Protein AF-A0A2H1VE92-F1 (afdb_monomer_lite)

Organism: Spodoptera frugiperda (NCBI:txid7108)

Foldseek 3Di:
DDPVVQQPDKDWDWADDDVQKIKIKIWTWGQDPVRDTDTAKIWIWIARPVVRDTPDIDIDGDDDDDPDDDPVVPCPDD

Radius of gyration: 16.75 Å; chains: 1; bounding box: 34×36×46 Å

Secondary structure (DSSP, 8-state):
--GGGG--EEEEEEEEEETTEEEEEEEEEEEPTTS-EEEEEEEEEEEETTTTEEEEEEEEE-----SS--GGGG----

Sequence (78 aa):
MTLYDKVVDVWTSTEPYEEKVVRESTLYVFKTDAGVDIPVQHVSKAYNYDLGEVTSHVITNFYDFSDTVDDEELNVGD

pLDDT: mean 81.43, std 16.43, range [44.06, 96.88]

Structure (mmCIF, N/CA/C/O backbone):
data_AF-A0A2H1VE92-F1
#
_entry.id   AF-A0A2H1VE92-F1
#
loop_
_atom_site.group_PDB
_atom_site.id
_atom_site.type_symbol
_atom_site.label_atom_id
_atom_site.label_alt_id
_atom_site.label_comp_id
_atom_site.label_asym_id
_atom_site.label_entity_id
_atom_site.label_seq_id
_atom_site.pdbx_PDB_ins_code
_atom_site.Cartn_x
_atom_site.Cartn_y
_atom_site.Cartn_z
_atom_site.occupancy
_atom_site.B_iso_or_equiv
_atom_site.auth_seq_id
_atom_site.auth_comp_id
_atom_site.auth_asym_id
_atom_site.auth_atom_id
_atom_site.pdbx_PDB_model_num
ATOM 1 N N . MET A 1 1 ? -5.304 -17.213 15.303 1.00 45.22 1 MET A N 1
ATOM 2 C CA . MET A 1 1 ? -6.088 -16.424 14.333 1.00 45.22 1 MET A CA 1
ATOM 3 C C . MET A 1 1 ? -5.080 -15.737 13.433 1.00 45.22 1 MET A C 1
ATOM 5 O O . MET A 1 1 ? -4.253 -14.996 13.952 1.00 45.22 1 MET A O 1
ATOM 9 N N . THR A 1 2 ? -5.021 -16.099 12.155 1.00 44.06 2 THR A N 1
ATOM 10 C CA . THR A 1 2 ? -4.034 -15.543 11.217 1.00 44.06 2 THR A CA 1
ATOM 11 C C . THR A 1 2 ? -4.476 -14.152 10.765 1.00 44.06 2 THR A C 1
ATOM 13 O O . THR A 1 2 ? -5.668 -13.930 10.579 1.00 44.06 2 THR A O 1
ATOM 16 N N . LEU A 1 3 ? -3.538 -13.209 10.601 1.00 48.16 3 LEU A N 1
ATOM 17 C CA . LEU A 1 3 ? -3.823 -11.817 10.199 1.00 48.16 3 LEU A CA 1
ATOM 18 C C . LEU A 1 3 ? -4.691 -11.742 8.921 1.00 48.16 3 LEU A C 1
ATOM 20 O O . LEU A 1 3 ? -5.515 -10.847 8.768 1.00 48.16 3 LEU A O 1
ATOM 24 N N . TYR A 1 4 ? -4.539 -12.737 8.043 1.00 50.47 4 TYR A N 1
ATOM 25 C CA . TYR A 1 4 ? -5.254 -12.882 6.775 1.00 50.47 4 TYR A CA 1
ATOM 26 C C . TYR A 1 4 ? -6.756 -13.184 6.909 1.00 50.47 4 TYR A C 1
ATOM 28 O O . TYR A 1 4 ? -7.502 -12.866 5.991 1.00 50.47 4 TYR A O 1
ATOM 36 N N . ASP A 1 5 ? -7.228 -13.721 8.042 1.00 52.72 5 ASP A N 1
ATOM 37 C CA . ASP A 1 5 ? -8.658 -14.034 8.239 1.00 52.72 5 ASP A CA 1
ATOM 38 C C . ASP A 1 5 ? -9.516 -12.786 8.517 1.00 52.72 5 ASP A C 1
ATOM 40 O O . ASP A 1 5 ? -10.737 -12.879 8.633 1.00 52.72 5 ASP A O 1
ATOM 44 N N . LYS A 1 6 ? -8.881 -11.616 8.665 1.00 57.00 6 LYS A N 1
ATOM 45 C CA . LYS A 1 6 ? -9.533 -10.334 8.962 1.00 57.00 6 LYS A CA 1
ATOM 46 C C . LYS A 1 6 ? -9.322 -9.273 7.877 1.00 57.00 6 LYS A C 1
ATOM 48 O O . LYS A 1 6 ? -9.713 -8.135 8.086 1.00 57.00 6 LYS A O 1
ATOM 53 N N . VAL A 1 7 ? -8.701 -9.581 6.738 1.00 59.88 7 VAL A N 1
ATOM 54 C CA . VAL A 1 7 ? -8.561 -8.590 5.655 1.00 59.88 7 VAL A CA 1
ATOM 55 C C . VAL A 1 7 ? -9.926 -8.423 4.987 1.00 59.88 7 VAL A C 1
ATOM 57 O O . VAL A 1 7 ? -10.398 -9.343 4.324 1.00 59.88 7 VAL A O 1
ATOM 60 N N . VAL A 1 8 ? -10.582 -7.280 5.205 1.00 67.81 8 VAL A N 1
ATOM 61 C CA . VAL A 1 8 ? -11.956 -7.045 4.719 1.00 67.81 8 VAL A CA 1
ATOM 62 C C . VAL A 1 8 ? -11.964 -6.217 3.436 1.00 67.81 8 VAL A C 1
ATOM 64 O O . VAL A 1 8 ? -12.880 -6.371 2.630 1.00 67.81 8 VAL A O 1
ATOM 67 N N . ASP A 1 9 ? -10.954 -5.373 3.209 1.00 84.56 9 ASP A N 1
ATOM 68 C CA . ASP A 1 9 ? -10.879 -4.556 1.998 1.00 84.56 9 ASP A CA 1
ATOM 69 C C . ASP A 1 9 ? -9.435 -4.36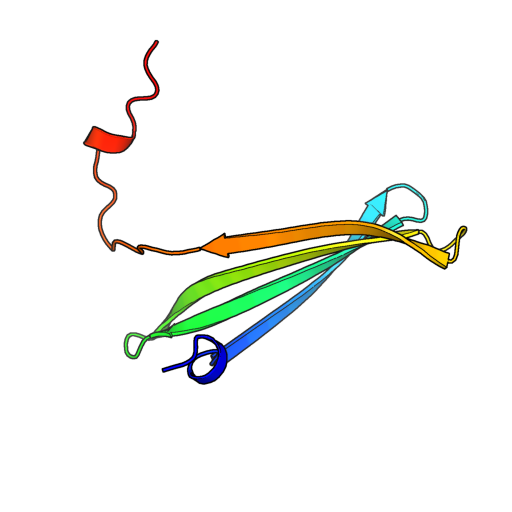1 1.509 1.00 84.56 9 ASP A C 1
ATOM 71 O O . ASP A 1 9 ? -8.484 -4.358 2.299 1.00 84.56 9 ASP A O 1
ATOM 75 N N . VAL A 1 10 ? -9.282 -4.231 0.190 1.00 91.00 10 VAL A N 1
ATOM 76 C CA . VAL A 1 10 ? -7.990 -4.076 -0.492 1.00 91.00 10 VAL A CA 1
ATOM 77 C C . VAL A 1 10 ? -8.107 -2.947 -1.500 1.00 91.00 10 VAL A C 1
ATOM 79 O O . VAL A 1 10 ? -8.882 -3.028 -2.452 1.00 91.00 10 VAL A O 1
ATOM 82 N N . TRP A 1 11 ? -7.323 -1.893 -1.302 1.00 93.81 11 TRP A N 1
ATOM 83 C CA . TRP A 1 11 ? -7.326 -0.722 -2.169 1.00 93.81 11 TRP A CA 1
ATOM 84 C C . TRP A 1 11 ? -6.021 -0.656 -2.943 1.00 93.81 11 TRP A C 1
ATOM 86 O O . TRP A 1 11 ? -4.940 -0.629 -2.360 1.00 93.81 11 TRP A O 1
ATOM 96 N N . THR A 1 12 ? -6.120 -0.619 -4.265 1.00 94.44 12 THR A N 1
ATOM 97 C CA . THR A 1 12 ? -4.964 -0.567 -5.161 1.00 94.44 12 THR A CA 1
ATOM 98 C C . THR A 1 12 ? -4.965 0.733 -5.943 1.00 94.44 12 THR A C 1
ATOM 100 O O . THR A 1 12 ? -5.991 1.110 -6.513 1.00 94.44 12 THR A O 1
ATOM 103 N N . SER A 1 13 ? -3.813 1.386 -6.028 1.00 95.19 13 SER A N 1
ATOM 104 C CA . SER A 1 13 ? -3.588 2.507 -6.931 1.00 95.19 13 SER A CA 1
ATOM 105 C C . SER A 1 13 ? -2.327 2.285 -7.754 1.00 95.19 13 SER A C 1
ATOM 107 O O . SER A 1 13 ? -1.374 1.628 -7.335 1.00 95.19 13 SER A O 1
ATOM 109 N N . THR A 1 14 ? -2.339 2.839 -8.958 1.00 95.19 14 THR A N 1
ATOM 110 C CA . THR A 1 14 ? -1.212 2.787 -9.878 1.00 95.19 14 THR A CA 1
ATOM 111 C C . THR A 1 14 ? -0.992 4.188 -10.409 1.00 95.19 14 THR A C 1
ATOM 113 O O . THR A 1 14 ? -1.920 4.802 -10.936 1.00 95.19 14 THR A O 1
ATOM 116 N N . GLU A 1 15 ? 0.221 4.704 -10.257 1.00 94.31 15 GLU A N 1
ATOM 117 C CA . GLU A 1 15 ? 0.547 6.079 -10.622 1.00 94.31 15 GLU A CA 1
ATOM 118 C C . GLU A 1 15 ? 1.925 6.184 -11.289 1.00 94.31 15 GLU A C 1
ATOM 120 O O . GLU A 1 15 ? 2.826 5.387 -10.996 1.00 94.31 15 GLU A O 1
ATOM 125 N N . PRO A 1 16 ? 2.122 7.165 -12.189 1.00 92.75 16 PRO A N 1
ATOM 126 C CA . PRO A 1 16 ? 3.453 7.513 -12.667 1.00 92.75 16 PRO A CA 1
ATOM 127 C C . PRO A 1 16 ? 4.334 7.935 -11.487 1.00 92.75 16 PRO A C 1
ATOM 129 O O . PRO A 1 16 ? 3.906 8.742 -10.662 1.00 92.75 16 PRO A O 1
ATOM 132 N N . TYR A 1 17 ? 5.555 7.408 -11.410 1.00 88.94 17 TYR A N 1
ATOM 133 C CA . TYR A 1 17 ? 6.490 7.738 -10.332 1.00 88.94 17 TYR A CA 1
ATOM 134 C C . TYR A 1 17 ? 7.694 8.521 -10.849 1.00 88.94 17 TYR A C 1
ATOM 136 O O . TYR A 1 17 ? 7.956 9.633 -10.400 1.00 88.94 17 TYR A O 1
ATOM 144 N N . GLU A 1 18 ? 8.375 7.972 -11.850 1.00 90.31 18 GLU A N 1
ATOM 145 C CA . GLU A 1 18 ? 9.493 8.607 -12.548 1.00 90.31 18 GLU A CA 1
ATOM 146 C C . GLU A 1 18 ? 9.378 8.321 -14.049 1.00 90.31 18 GLU A C 1
ATOM 148 O O . GLU A 1 18 ? 8.437 7.660 -14.505 1.00 90.31 18 GLU A O 1
ATOM 153 N N . GLU A 1 19 ? 10.321 8.820 -14.849 1.00 89.94 19 GLU A N 1
ATOM 154 C CA . GLU A 1 19 ? 10.336 8.525 -16.279 1.00 89.94 19 GLU A CA 1
ATOM 155 C C . GLU A 1 19 ? 10.381 7.005 -16.499 1.00 89.94 19 GLU A C 1
ATOM 157 O O . GLU A 1 19 ? 11.315 6.328 -16.074 1.00 89.94 19 GLU A O 1
ATOM 162 N N . LYS A 1 20 ? 9.341 6.471 -17.159 1.00 89.62 20 LYS A N 1
ATOM 163 C CA . LYS A 1 20 ? 9.176 5.037 -17.473 1.00 89.62 20 LYS A CA 1
ATOM 164 C C . LYS A 1 20 ? 9.108 4.113 -16.250 1.00 89.62 20 LYS A C 1
ATOM 166 O O . LYS A 1 20 ? 9.220 2.894 -16.393 1.00 89.62 20 LYS A O 1
ATOM 171 N N . VAL A 1 21 ? 8.863 4.676 -15.068 1.00 92.88 21 VAL A N 1
ATOM 172 C CA . VAL A 1 21 ? 8.621 3.929 -13.834 1.00 92.88 21 VAL A CA 1
ATOM 173 C C . VAL A 1 21 ? 7.206 4.208 -13.353 1.00 92.88 21 VAL A C 1
ATOM 175 O O . VAL A 1 21 ? 6.805 5.359 -13.171 1.00 92.88 21 VAL A O 1
ATOM 178 N N . VAL A 1 22 ? 6.453 3.144 -13.104 1.00 95.06 22 VAL A N 1
ATOM 179 C CA . VAL A 1 22 ? 5.150 3.220 -12.439 1.00 95.06 22 VAL A CA 1
ATOM 180 C C . VAL A 1 22 ? 5.263 2.619 -11.058 1.00 95.06 22 VAL A C 1
ATOM 182 O O . VAL A 1 22 ? 5.940 1.610 -10.852 1.00 95.06 22 VAL A O 1
ATOM 185 N N . ARG A 1 23 ? 4.572 3.249 -10.115 1.00 96.25 23 ARG A N 1
ATOM 186 C CA . ARG A 1 23 ? 4.410 2.738 -8.768 1.00 96.25 23 ARG A CA 1
ATOM 187 C C . ARG A 1 23 ? 3.013 2.160 -8.608 1.00 96.25 23 ARG A C 1
ATOM 189 O O . ARG A 1 23 ? 2.020 2.825 -8.889 1.00 96.25 23 ARG A O 1
ATOM 196 N N . GLU A 1 24 ? 2.958 0.923 -8.147 1.00 96.00 24 GLU A N 1
ATOM 197 C CA . GLU A 1 24 ? 1.749 0.261 -7.681 1.00 96.00 24 GLU A CA 1
ATOM 198 C C . GLU A 1 24 ? 1.759 0.259 -6.154 1.00 96.00 24 GLU A C 1
ATOM 200 O O . GLU A 1 24 ? 2.712 -0.212 -5.532 1.00 96.00 24 GLU A O 1
ATOM 205 N N . SER A 1 25 ? 0.690 0.774 -5.562 1.00 96.69 25 SER A N 1
ATOM 206 C CA . SER A 1 25 ? 0.482 0.825 -4.120 1.00 96.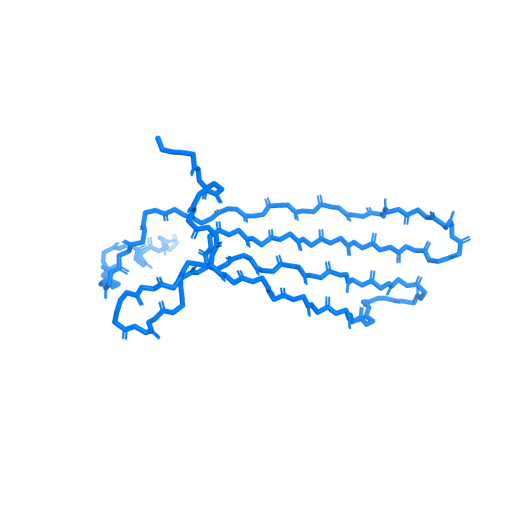69 25 SER A CA 1
ATOM 207 C C . SER A 1 25 ? -0.759 0.011 -3.779 1.00 96.69 25 SER A C 1
ATOM 209 O O . SER A 1 25 ? -1.816 0.196 -4.376 1.00 96.69 25 SER A O 1
ATOM 211 N N . THR A 1 26 ? -0.640 -0.903 -2.823 1.00 95.81 26 THR A N 1
ATOM 212 C CA . THR A 1 26 ? -1.739 -1.727 -2.311 1.00 95.81 26 THR A CA 1
ATOM 213 C C . THR A 1 26 ? -1.872 -1.503 -0.814 1.00 95.81 26 THR A C 1
ATOM 215 O O . THR A 1 26 ? -0.932 -1.766 -0.065 1.00 95.81 26 THR A O 1
ATOM 218 N N . LEU A 1 27 ? -3.035 -1.040 -0.370 1.00 94.31 27 LEU A N 1
ATOM 219 C CA . LEU A 1 27 ? -3.385 -0.876 1.032 1.00 94.31 27 LEU A CA 1
ATOM 220 C C . LEU A 1 27 ? -4.390 -1.954 1.439 1.00 94.31 27 LEU A C 1
ATOM 222 O O . LEU A 1 27 ? -5.461 -2.080 0.852 1.00 94.31 27 LEU A O 1
ATOM 226 N N . TYR A 1 28 ? -4.040 -2.712 2.466 1.00 91.38 28 TYR A N 1
ATOM 227 C CA . TYR A 1 28 ? -4.910 -3.689 3.103 1.00 91.38 28 TYR A CA 1
ATOM 228 C C . TYR A 1 28 ? -5.555 -3.052 4.327 1.00 91.38 28 TYR A C 1
ATOM 230 O O . TYR A 1 28 ? -4.861 -2.430 5.140 1.00 91.38 28 TYR A O 1
ATOM 238 N N . VAL A 1 29 ? -6.867 -3.229 4.467 1.00 90.12 29 VAL A N 1
ATOM 239 C CA . VAL A 1 29 ? -7.676 -2.535 5.471 1.00 90.12 29 VAL A CA 1
ATOM 240 C C . VAL A 1 29 ? -8.546 -3.520 6.256 1.00 90.12 29 VAL A C 1
ATOM 242 O O . VAL A 1 29 ? -9.145 -4.453 5.708 1.00 90.12 29 VAL A O 1
ATOM 245 N N . PHE A 1 30 ? -8.625 -3.288 7.564 1.00 86.38 30 PHE A N 1
ATOM 246 C CA . PHE A 1 30 ? -9.584 -3.903 8.472 1.00 86.38 30 PHE A CA 1
ATOM 247 C C . PHE A 1 30 ? -10.766 -2.954 8.694 1.00 86.38 30 PHE A C 1
ATOM 249 O O . PHE A 1 30 ? -10.589 -1.851 9.208 1.00 86.38 30 PHE A O 1
ATOM 256 N N . LYS A 1 31 ? -11.978 -3.394 8.341 1.00 80.94 31 LYS A N 1
ATOM 257 C CA . LYS A 1 31 ? -13.215 -2.666 8.650 1.00 80.94 31 LYS A CA 1
ATOM 258 C C . LYS A 1 31 ? -13.685 -3.013 10.051 1.00 80.94 31 LYS A C 1
ATOM 260 O O . LYS A 1 31 ? -13.950 -4.176 10.346 1.00 80.94 31 LYS A O 1
ATOM 265 N N . THR A 1 32 ? -13.800 -2.001 10.899 1.00 79.25 32 THR A N 1
ATOM 266 C CA . THR A 1 32 ? -14.402 -2.143 12.228 1.00 79.25 32 THR A CA 1
ATOM 267 C C . THR A 1 32 ? -15.929 -2.148 12.139 1.00 79.25 32 THR A C 1
ATOM 269 O O . THR A 1 32 ? -16.511 -1.577 11.215 1.00 79.25 32 THR A O 1
ATOM 272 N N . ASP A 1 33 ? -16.595 -2.714 13.148 1.00 77.75 33 ASP A N 1
ATOM 273 C CA . ASP A 1 33 ? -18.064 -2.696 13.255 1.00 77.75 33 ASP A CA 1
ATOM 274 C C . ASP A 1 33 ? -18.639 -1.268 13.365 1.00 77.75 33 ASP A C 1
ATOM 276 O O . ASP A 1 33 ? -19.808 -1.035 13.064 1.00 77.75 33 ASP A O 1
ATOM 280 N N . ALA A 1 34 ? -17.809 -0.295 13.759 1.00 80.25 34 ALA A N 1
ATOM 281 C CA . ALA A 1 34 ? -18.148 1.126 13.803 1.00 80.25 34 ALA A CA 1
ATOM 282 C C . ALA A 1 34 ? -18.058 1.823 12.429 1.00 80.25 34 ALA A C 1
ATOM 284 O O . ALA A 1 34 ? -18.320 3.021 12.332 1.00 80.25 34 ALA A O 1
ATOM 285 N N . GLY A 1 35 ? -17.684 1.097 11.369 1.00 79.25 35 GLY A N 1
ATOM 286 C CA . GLY A 1 35 ? -17.539 1.634 10.014 1.00 79.25 35 GLY A CA 1
ATOM 287 C C . GLY A 1 35 ? -16.235 2.400 9.775 1.00 79.25 35 GLY A C 1
ATOM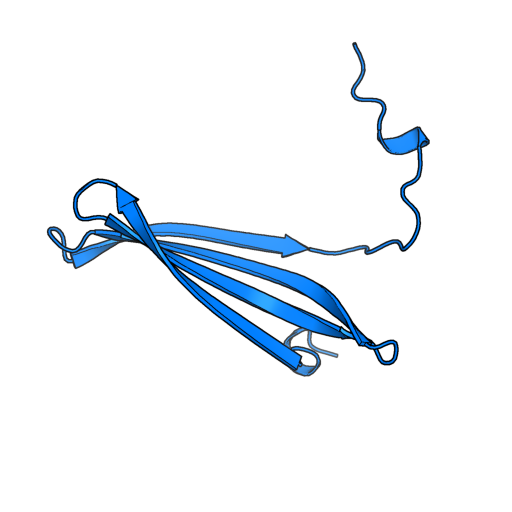 288 O O . GLY A 1 35 ? -16.147 3.147 8.805 1.00 79.25 35 GLY A O 1
ATOM 289 N N . VAL A 1 36 ? -15.236 2.233 10.647 1.00 82.62 36 VAL A N 1
ATOM 290 C CA . VAL A 1 36 ? -13.900 2.828 10.489 1.00 82.62 36 VAL A CA 1
ATOM 291 C C . VAL A 1 36 ? -12.966 1.837 9.803 1.00 82.62 36 VAL A C 1
ATOM 293 O O . VAL A 1 36 ? -12.874 0.681 10.224 1.00 82.62 36 VAL A O 1
ATOM 296 N N . ASP A 1 37 ? -12.266 2.324 8.784 1.00 86.81 37 ASP A N 1
ATOM 297 C CA . ASP A 1 37 ? -11.239 1.624 8.018 1.00 86.81 37 ASP A CA 1
ATOM 298 C C . ASP A 1 37 ? -9.865 1.781 8.694 1.00 86.81 37 ASP A C 1
ATOM 300 O O . ASP A 1 37 ? -9.320 2.883 8.756 1.00 86.81 37 ASP A O 1
ATOM 304 N N . ILE A 1 38 ? -9.294 0.684 9.200 1.00 87.19 38 ILE A N 1
ATOM 305 C CA . ILE A 1 38 ? -7.971 0.666 9.843 1.00 87.19 38 ILE A CA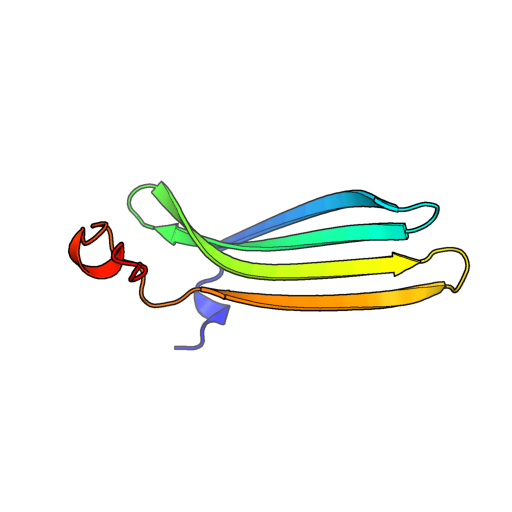 1
ATOM 306 C C . ILE A 1 38 ? -6.939 0.046 8.884 1.00 87.19 38 ILE A C 1
ATOM 308 O O . ILE A 1 38 ? -7.091 -1.122 8.509 1.00 87.19 38 ILE A O 1
ATOM 312 N N . PRO A 1 39 ? -5.877 0.768 8.481 1.00 90.31 39 PRO A N 1
ATOM 313 C CA . PRO A 1 39 ? -4.851 0.227 7.594 1.00 90.31 39 PRO A CA 1
ATOM 314 C C . PRO A 1 39 ? -3.994 -0.798 8.338 1.00 90.31 39 PRO A C 1
ATOM 316 O O . PRO A 1 39 ? -3.465 -0.492 9.395 1.00 90.31 39 PRO A O 1
ATOM 319 N N . VAL A 1 40 ? -3.807 -1.996 7.783 1.00 90.75 40 VAL A N 1
ATOM 320 C CA . VAL A 1 40 ? -2.995 -3.058 8.416 1.00 90.75 40 VAL A CA 1
ATOM 321 C C . VAL A 1 40 ? -1.665 -3.284 7.710 1.00 90.75 40 VAL A C 1
ATOM 323 O O . VAL A 1 40 ? -0.657 -3.599 8.341 1.00 90.75 40 VAL A O 1
ATOM 326 N N . GLN A 1 41 ? -1.638 -3.096 6.393 1.00 92.50 41 GLN A N 1
ATOM 327 C CA . GLN A 1 41 ? -0.434 -3.261 5.594 1.00 92.50 41 GLN A CA 1
ATOM 328 C C . GLN A 1 41 ? -0.510 -2.378 4.356 1.00 92.50 41 GLN A C 1
ATOM 330 O O . GLN A 1 41 ? -1.547 -2.298 3.705 1.00 92.50 41 GLN A O 1
ATOM 335 N N . HIS A 1 42 ? 0.612 -1.767 4.004 1.00 94.88 42 HIS A N 1
ATOM 336 C CA . HIS A 1 42 ? 0.805 -1.073 2.745 1.00 94.88 42 HIS A CA 1
ATOM 337 C C . HIS A 1 42 ? 1.974 -1.706 1.991 1.00 94.88 42 HIS A C 1
ATOM 339 O O . HIS A 1 42 ? 3.071 -1.852 2.531 1.00 94.88 42 HIS A O 1
ATOM 345 N N . VAL A 1 43 ? 1.738 -2.090 0.742 1.00 96.06 43 VAL A N 1
ATOM 346 C CA . VAL A 1 43 ? 2.742 -2.655 -0.157 1.00 96.06 43 VAL A CA 1
ATOM 347 C C . VAL A 1 43 ? 2.925 -1.700 -1.321 1.00 96.06 43 VAL A C 1
ATOM 349 O O . VAL A 1 43 ? 1.963 -1.388 -2.013 1.00 96.06 43 VAL A O 1
ATOM 352 N N . SER A 1 44 ? 4.157 -1.268 -1.558 1.00 96.62 44 SER A N 1
ATOM 353 C CA . SER A 1 44 ? 4.519 -0.397 -2.674 1.00 96.62 44 SER A CA 1
ATOM 354 C C . SER A 1 44 ? 5.550 -1.090 -3.553 1.00 96.62 44 SER A C 1
ATOM 356 O O . SER A 1 44 ? 6.558 -1.601 -3.056 1.00 96.62 44 SER A O 1
ATOM 358 N N . LYS A 1 45 ? 5.298 -1.118 -4.860 1.00 96.88 45 LYS A N 1
ATOM 359 C CA . LYS A 1 45 ? 6.193 -1.677 -5.874 1.00 96.88 45 LYS A CA 1
ATOM 360 C C . LYS A 1 45 ? 6.449 -0.640 -6.949 1.00 96.88 45 LYS A C 1
ATOM 362 O O . LYS A 1 45 ? 5.505 -0.068 -7.480 1.00 96.88 45 LYS A O 1
ATOM 367 N N . ALA A 1 46 ? 7.708 -0.438 -7.307 1.00 95.81 46 ALA A N 1
ATOM 368 C CA . ALA A 1 46 ? 8.079 0.337 -8.483 1.00 95.81 46 ALA A CA 1
ATOM 369 C C . ALA A 1 46 ? 8.486 -0.619 -9.605 1.00 95.81 46 ALA A C 1
ATOM 371 O O . ALA A 1 46 ? 9.313 -1.509 -9.395 1.00 95.81 46 ALA A O 1
ATOM 372 N N . TYR A 1 47 ? 7.900 -0.440 -10.784 1.00 94.75 47 TYR A N 1
ATOM 373 C CA . TYR A 1 47 ? 8.179 -1.236 -11.971 1.00 94.75 47 TYR A CA 1
ATOM 374 C C . TYR A 1 47 ? 8.717 -0.347 -13.085 1.00 94.75 47 TYR A C 1
ATOM 376 O O . TYR A 1 47 ? 8.100 0.663 -13.432 1.00 94.75 47 TYR A O 1
ATOM 384 N N . ASN A 1 48 ? 9.862 -0.730 -13.646 1.00 93.25 48 ASN A N 1
ATOM 385 C CA . ASN A 1 48 ? 10.464 -0.062 -14.791 1.00 93.25 48 ASN A CA 1
ATOM 386 C C . ASN A 1 48 ? 10.127 -0.845 -16.069 1.00 93.25 48 ASN A C 1
ATOM 388 O O . ASN A 1 48 ? 10.569 -1.983 -16.236 1.00 93.25 48 ASN A O 1
ATOM 392 N N . TYR A 1 49 ? 9.362 -0.235 -16.978 1.00 89.06 49 TYR A N 1
ATOM 393 C CA . TYR A 1 49 ? 8.895 -0.922 -18.190 1.00 89.06 49 TYR A CA 1
ATOM 394 C C . TYR A 1 49 ? 9.977 -1.107 -19.258 1.00 89.06 49 TYR A C 1
ATOM 396 O O . TYR A 1 49 ? 9.826 -1.986 -20.102 1.00 89.06 49 TYR A O 1
ATOM 404 N N . ASP A 1 50 ? 11.055 -0.318 -19.228 1.00 88.88 50 ASP A N 1
ATOM 405 C CA . ASP A 1 50 ? 12.166 -0.456 -20.180 1.00 88.88 50 ASP A CA 1
ATOM 406 C C . ASP A 1 50 ? 13.027 -1.680 -19.851 1.00 88.88 50 ASP A C 1
ATOM 408 O O . ASP A 1 50 ? 13.467 -2.396 -20.750 1.00 88.88 50 ASP A O 1
ATOM 412 N N . LEU A 1 51 ? 13.267 -1.919 -18.559 1.00 89.88 51 LEU A N 1
ATOM 413 C CA . LEU A 1 51 ? 14.046 -3.064 -18.078 1.00 89.88 51 LEU A CA 1
ATOM 414 C C . LEU A 1 51 ? 13.181 -4.314 -17.883 1.00 89.88 51 LEU A C 1
ATOM 416 O O . LEU A 1 51 ? 13.692 -5.429 -17.899 1.00 89.88 51 LEU A O 1
ATOM 420 N N . GLY A 1 52 ? 11.869 -4.132 -17.719 1.00 89.75 52 GLY A N 1
ATOM 421 C CA . GLY A 1 52 ? 10.931 -5.213 -17.449 1.00 89.75 52 GLY A CA 1
ATOM 422 C C . GLY A 1 52 ? 10.987 -5.731 -16.007 1.00 89.75 52 GLY A C 1
ATOM 423 O O . GLY A 1 52 ? 10.514 -6.837 -15.741 1.00 89.75 52 GLY A O 1
ATOM 424 N N . GLU A 1 53 ? 11.548 -4.953 -15.077 1.00 91.44 53 GLU A N 1
ATOM 425 C CA . GLU A 1 53 ? 11.912 -5.392 -13.726 1.00 91.44 53 GLU A CA 1
ATOM 426 C C . GLU A 1 53 ? 11.269 -4.539 -12.621 1.00 91.44 53 GLU A C 1
ATOM 428 O O . GLU A 1 53 ? 10.982 -3.349 -12.789 1.00 91.44 53 GLU A O 1
ATOM 433 N N . VAL A 1 54 ? 11.074 -5.157 -11.451 1.00 92.06 54 VAL A N 1
ATOM 434 C CA . VAL A 1 54 ? 10.685 -4.457 -10.219 1.00 92.06 54 VAL A CA 1
ATOM 435 C C . VAL A 1 54 ? 11.937 -3.834 -9.610 1.00 92.06 54 VAL A C 1
ATOM 437 O O . VAL A 1 54 ? 12.831 -4.546 -9.159 1.00 92.06 54 VAL A O 1
ATOM 440 N N . THR A 1 55 ? 11.995 -2.507 -9.582 1.00 93.19 55 THR A N 1
ATOM 441 C CA . THR A 1 55 ? 13.157 -1.751 -9.093 1.00 93.19 55 THR A CA 1
ATOM 442 C C . THR A 1 55 ? 13.093 -1.467 -7.596 1.00 93.19 55 THR A C 1
ATOM 444 O O . THR A 1 55 ? 14.122 -1.239 -6.965 1.00 93.19 55 THR A O 1
ATOM 447 N N . SER A 1 56 ? 11.897 -1.492 -7.006 1.00 94.19 56 SER A N 1
ATOM 448 C CA . SER A 1 56 ? 11.698 -1.318 -5.568 1.00 94.19 56 SER A CA 1
ATOM 449 C C . SER A 1 56 ? 10.477 -2.092 -5.096 1.00 94.19 56 SER A C 1
ATOM 451 O O . SER A 1 56 ? 9.470 -2.163 -5.802 1.00 94.19 56 SER A O 1
ATOM 453 N N . HIS A 1 57 ? 10.563 -2.666 -3.899 1.00 96.19 57 HIS A N 1
ATOM 454 C CA . HIS A 1 57 ? 9.458 -3.343 -3.236 1.00 9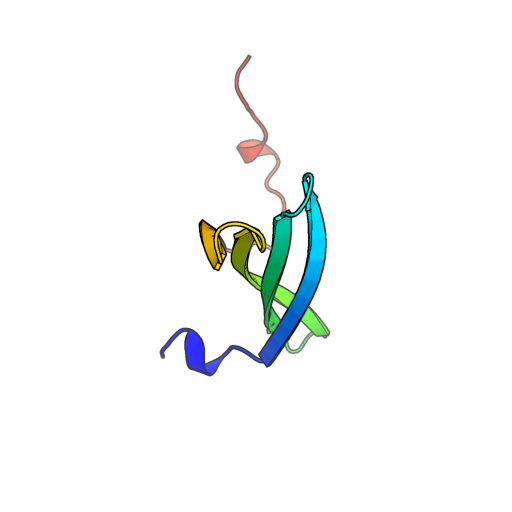6.19 57 HIS A CA 1
ATOM 455 C C . HIS A 1 57 ? 9.553 -3.092 -1.732 1.00 96.19 57 HIS A C 1
ATOM 457 O O . HIS A 1 57 ? 10.490 -3.545 -1.075 1.00 96.19 57 HIS A O 1
ATOM 463 N N . VAL A 1 58 ? 8.584 -2.356 -1.197 1.00 96.12 58 VAL A N 1
ATOM 464 C CA . VAL A 1 58 ? 8.522 -1.970 0.213 1.00 96.12 58 VAL A CA 1
ATOM 465 C C . VAL A 1 58 ? 7.220 -2.482 0.804 1.00 96.12 58 VAL A C 1
ATOM 467 O O . VAL A 1 58 ? 6.152 -2.301 0.221 1.00 96.12 58 VAL A O 1
ATOM 470 N N . ILE A 1 59 ? 7.318 -3.113 1.971 1.00 94.69 59 ILE A N 1
ATOM 471 C CA . ILE A 1 59 ? 6.174 -3.588 2.745 1.00 94.69 59 ILE A CA 1
ATOM 472 C C . ILE A 1 59 ? 6.220 -2.888 4.098 1.00 94.69 59 ILE A C 1
ATOM 474 O O . ILE A 1 59 ? 7.177 -3.053 4.854 1.00 94.69 59 ILE A O 1
ATOM 478 N N . THR A 1 60 ? 5.169 -2.139 4.402 1.00 94.75 60 THR A N 1
ATOM 479 C CA . THR A 1 60 ? 4.969 -1.475 5.688 1.00 94.75 60 THR A CA 1
ATOM 480 C C . THR A 1 60 ? 3.790 -2.127 6.384 1.00 94.75 60 THR A C 1
ATOM 482 O O . THR A 1 60 ? 2.714 -2.235 5.801 1.00 94.75 60 THR A O 1
ATOM 485 N N . ASN A 1 61 ? 3.976 -2.555 7.628 1.00 90.94 61 ASN A N 1
ATOM 486 C CA . ASN A 1 61 ? 2.900 -3.107 8.441 1.00 90.94 61 ASN A CA 1
ATOM 487 C C . ASN A 1 61 ? 2.583 -2.161 9.597 1.00 90.94 61 ASN A C 1
ATOM 489 O O . ASN A 1 61 ? 3.497 -1.565 10.167 1.00 90.94 61 ASN A O 1
ATOM 493 N N . PHE A 1 62 ? 1.302 -2.061 9.935 1.00 88.56 62 PHE A N 1
ATOM 494 C CA . PHE A 1 62 ? 0.798 -1.214 11.008 1.00 88.56 62 PHE A CA 1
ATOM 495 C C . PHE A 1 62 ? 0.221 -2.094 12.120 1.00 88.56 62 PHE A C 1
ATOM 497 O O . PHE A 1 62 ? -0.489 -3.066 11.848 1.00 88.56 62 PHE A O 1
ATOM 504 N N . TYR A 1 63 ? 0.545 -1.757 13.366 1.00 84.75 63 TYR A N 1
ATOM 505 C CA . TYR A 1 63 ? 0.160 -2.499 14.567 1.00 84.75 63 TYR A CA 1
ATOM 506 C C . TYR A 1 63 ? -0.154 -1.520 15.704 1.00 84.75 63 TYR A C 1
ATOM 508 O O . TYR A 1 63 ? 0.084 -0.324 15.554 1.00 84.75 63 TYR A O 1
ATOM 516 N N . ASP A 1 64 ? -0.672 -2.041 16.82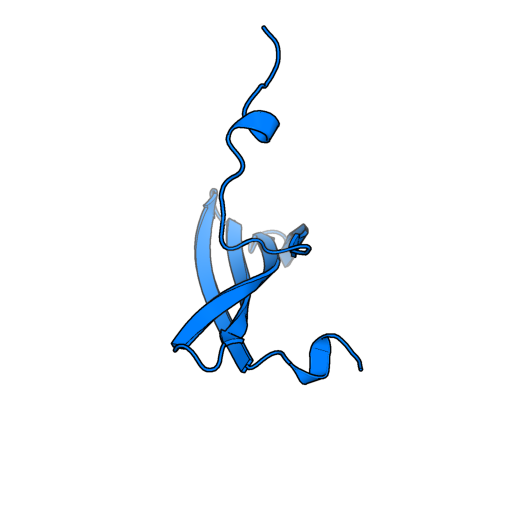0 1.00 84.06 64 ASP A N 1
ATOM 517 C CA . ASP A 1 64 ? -0.892 -1.297 18.070 1.00 84.06 64 ASP A CA 1
ATOM 518 C C . ASP A 1 64 ? -1.689 0.009 17.894 1.00 84.06 64 ASP A C 1
ATOM 520 O O . ASP A 1 64 ? -1.308 1.077 18.360 1.00 84.06 64 ASP A O 1
ATOM 524 N N . PHE A 1 65 ? -2.828 -0.078 17.200 1.00 78.62 65 PHE A N 1
ATOM 525 C CA . PHE A 1 65 ? -3.715 1.066 16.985 1.00 78.62 65 PHE A CA 1
ATOM 526 C C . PHE A 1 65 ? -4.328 1.553 18.301 1.00 78.62 65 PHE A C 1
ATOM 528 O O . PHE A 1 65 ? -4.954 0.773 19.022 1.00 78.62 65 PHE A O 1
ATOM 535 N N . SER A 1 66 ? -4.212 2.854 18.549 1.00 77.94 66 SER A N 1
ATOM 536 C CA . SER A 1 66 ? -4.899 3.572 19.621 1.00 77.94 66 SER A CA 1
ATOM 537 C C . SER A 1 66 ? -5.872 4.589 19.023 1.00 77.94 66 SER A C 1
ATOM 539 O O . SER A 1 66 ? -5.598 5.182 17.977 1.00 77.94 66 SER A O 1
ATOM 541 N N . ASP A 1 67 ? -7.018 4.781 19.673 1.00 69.69 67 ASP A N 1
ATOM 542 C CA . ASP A 1 67 ? -7.993 5.828 19.353 1.00 69.69 67 ASP A CA 1
ATOM 543 C C . ASP A 1 67 ? -7.633 7.186 19.979 1.00 69.69 67 ASP A C 1
ATOM 545 O O . ASP A 1 67 ? -8.252 8.204 19.660 1.00 69.69 67 ASP A O 1
ATOM 549 N N . THR A 1 68 ? -6.598 7.217 20.821 1.00 62.47 68 THR A N 1
ATOM 550 C CA . THR A 1 68 ? -6.041 8.426 21.424 1.00 62.47 68 THR A CA 1
ATOM 551 C C . THR A 1 68 ? -4.633 8.687 20.898 1.00 62.47 68 THR A C 1
ATOM 553 O O . THR A 1 68 ? -3.783 7.796 20.896 1.00 62.47 68 THR A O 1
ATOM 556 N N . VAL A 1 69 ? -4.371 9.925 20.475 1.00 61.41 69 VAL A N 1
ATOM 557 C CA . VAL A 1 69 ? -3.000 10.421 20.300 1.00 61.41 69 VAL A CA 1
ATOM 558 C C . VAL A 1 69 ? -2.519 10.817 21.689 1.00 61.41 69 VAL A C 1
ATOM 560 O O . VAL A 1 69 ? -3.063 11.757 22.265 1.00 61.41 69 VAL A O 1
ATOM 563 N N . ASP A 1 70 ? -1.576 10.068 22.258 1.00 58.75 70 ASP A N 1
ATOM 564 C CA . ASP A 1 70 ? -0.984 10.431 23.545 1.00 58.75 70 ASP A CA 1
ATOM 565 C C . ASP A 1 70 ? 0.041 11.549 23.309 1.00 58.75 70 ASP A C 1
ATOM 567 O O . ASP A 1 70 ? 1.052 11.353 22.631 1.00 58.75 70 ASP A O 1
ATOM 571 N N . ASP A 1 71 ? -0.227 12.745 23.842 1.00 58.44 71 ASP A N 1
ATOM 572 C CA . ASP A 1 71 ? 0.630 13.929 23.662 1.00 58.44 71 ASP A CA 1
ATOM 573 C C . ASP A 1 71 ? 2.060 13.710 24.208 1.00 58.44 71 ASP A C 1
ATOM 575 O O . ASP A 1 71 ? 2.996 14.412 23.819 1.00 58.44 71 ASP A O 1
ATOM 579 N N . GLU A 1 72 ? 2.262 12.716 25.082 1.00 58.62 72 GLU A N 1
ATOM 580 C CA . GLU A 1 72 ? 3.578 12.362 25.626 1.00 58.62 72 GLU A CA 1
ATOM 581 C C . GLU A 1 72 ? 4.515 11.706 24.590 1.00 58.62 72 GLU A C 1
ATOM 583 O O . GLU A 1 72 ? 5.734 11.875 24.698 1.00 58.62 72 GLU A O 1
ATOM 588 N N . GLU A 1 73 ? 3.988 11.043 23.549 1.00 54.06 73 GLU A N 1
ATOM 589 C CA . GLU A 1 73 ? 4.794 10.404 22.489 1.00 54.06 73 GLU A CA 1
ATOM 590 C C . GLU A 1 73 ? 5.254 11.376 21.384 1.00 54.06 73 GLU A C 1
ATOM 592 O O . GLU A 1 73 ? 6.108 11.032 20.565 1.00 54.06 73 GLU A O 1
ATOM 597 N N . LEU A 1 74 ? 4.741 12.613 21.361 1.00 53.66 74 LEU A N 1
ATOM 598 C CA . LEU A 1 74 ? 5.085 13.624 20.348 1.00 53.66 74 LEU A CA 1
ATOM 599 C C . LEU A 1 74 ? 6.391 14.382 20.635 1.00 53.66 74 LEU A C 1
ATOM 601 O O . LEU A 1 74 ? 6.819 15.203 19.819 1.00 53.66 74 LEU A O 1
ATOM 605 N N . ASN A 1 75 ? 7.054 14.108 21.762 1.00 47.38 75 ASN A N 1
ATOM 606 C CA . ASN A 1 75 ? 8.331 14.732 22.100 1.00 47.38 75 ASN A CA 1
ATOM 607 C C . ASN A 1 75 ? 9.482 14.089 21.313 1.00 47.38 75 ASN A C 1
ATOM 609 O O . ASN A 1 75 ? 10.252 13.280 21.834 1.00 47.38 75 ASN A O 1
ATOM 613 N N . VAL A 1 76 ? 9.637 14.489 20.051 1.00 56.62 76 VAL A N 1
ATOM 614 C CA . VAL A 1 76 ? 10.938 14.406 19.381 1.00 56.62 76 VAL A CA 1
ATOM 615 C C . VAL A 1 76 ? 11.827 15.428 20.083 1.00 56.62 76 VAL A C 1
ATOM 617 O O . VAL A 1 76 ? 11.634 16.627 19.910 1.00 56.62 76 VAL A O 1
ATOM 620 N N . GLY A 1 77 ? 12.717 14.951 20.955 1.00 50.62 77 GLY A N 1
ATOM 621 C CA . GLY A 1 77 ? 13.640 15.807 21.698 1.00 50.62 77 GLY A CA 1
ATOM 622 C C . GLY A 1 77 ? 14.405 16.765 20.780 1.00 50.62 77 GLY A C 1
ATOM 623 O O . GLY A 1 77 ? 14.799 16.367 19.681 1.00 50.62 77 GLY A O 1
ATOM 624 N N . ASP A 1 78 ? 14.567 18.004 21.258 1.00 48.38 78 ASP A N 1
ATOM 625 C CA . ASP A 1 78 ? 15.362 19.085 20.645 1.00 48.38 78 ASP A CA 1
ATOM 626 C C . ASP A 1 78 ? 16.787 18.652 20.248 1.00 48.38 78 ASP A C 1
ATOM 628 O O . ASP A 1 78 ? 17.438 17.909 21.026 1.00 48.38 78 ASP A O 1
#